Protein AF-A0A3N5EWS6-F1 (afdb_monomer_lite)

Radius of gyration: 20.24 Å; chains: 1; bounding box: 43×37×67 Å

pLDDT: mean 85.31, std 18.13, range [36.47, 98.44]

Sequence (172 aa):
MSEMAVFRRRASDHVDAAQLQAYRAFLSPHFEQIEGICDTGAEIADDLRRRIREPDEVGIGLTTAEAALDAIALEIAEQTAPEPLRALHAEFDANLERALRGVVTIQRGCGLTRLPHASIYDDGPQAYWKRGYLNIIHAQMRMREIAEILFAWKAGTPAEASVAARIQQMGA

Foldseek 3Di:
DDPPVVVVVVVQQDPDPVNLVVLLVVVVVLLVVLLVLLVVLLVVLVCLLVVVDALVVCLVVLVVSLVSLVVSLVVLVPDDDRPLCVVLSVLLSVLSVLLSVLSVLLNVLSVQCPDVPRHSPDVSSNVSSVSSSVSSVVSSVSNVLSSVLSVPDDRRDRSVCSVVVVVVVVVD

Structure (mmCIF, N/CA/C/O backbone):
data_AF-A0A3N5EWS6-F1
#
_entry.id   AF-A0A3N5EWS6-F1
#
loop_
_atom_site.group_PDB
_atom_site.id
_atom_site.type_symbol
_atom_site.label_atom_id
_atom_site.label_alt_id
_atom_site.label_comp_id
_atom_site.label_asym_id
_atom_site.label_entity_id
_atom_site.label_seq_id
_atom_site.pdbx_PDB_ins_code
_atom_site.Cartn_x
_atom_site.Cartn_y
_atom_site.Cartn_z
_atom_site.occupancy
_atom_site.B_iso_or_equiv
_atom_site.auth_seq_id
_atom_site.auth_comp_id
_atom_site.auth_asym_id
_atom_site.auth_atom_id
_atom_site.pdbx_PDB_model_num
ATOM 1 N N . MET A 1 1 ? -2.981 -13.909 46.029 1.00 45.91 1 MET A N 1
ATOM 2 C CA . MET A 1 1 ? -3.372 -13.701 44.614 1.00 45.91 1 MET A CA 1
ATOM 3 C C . MET A 1 1 ? -4.347 -12.517 44.552 1.00 45.91 1 MET A C 1
ATOM 5 O O . MET A 1 1 ? -5.544 -12.722 44.539 1.00 45.91 1 MET A O 1
ATOM 9 N N . SER A 1 2 ? -3.898 -11.324 44.949 1.00 45.56 2 SER A N 1
ATOM 10 C CA . SER A 1 2 ? -3.482 -10.163 44.129 1.00 45.56 2 SER A CA 1
ATOM 11 C C . SER A 1 2 ? -4.636 -9.425 43.425 1.00 45.56 2 SER A C 1
ATOM 13 O O . SER A 1 2 ? -4.914 -9.642 42.247 1.00 45.56 2 SER A O 1
ATOM 15 N N . GLU A 1 3 ? -5.258 -8.497 44.165 1.00 41.31 3 GLU A N 1
ATOM 16 C CA . GLU A 1 3 ? -6.229 -7.483 43.705 1.00 41.31 3 GLU A CA 1
ATOM 17 C C . GLU A 1 3 ? -5.730 -6.635 42.517 1.00 41.31 3 GLU A C 1
ATOM 19 O O . GLU A 1 3 ? -6.532 -6.074 41.771 1.00 41.31 3 GLU A O 1
ATOM 24 N N . MET A 1 4 ? -4.417 -6.608 42.253 1.00 40.38 4 MET A N 1
ATOM 25 C CA . MET A 1 4 ? -3.845 -5.922 41.088 1.00 40.38 4 MET A CA 1
ATOM 26 C C . MET A 1 4 ? -4.240 -6.545 39.738 1.00 40.38 4 MET A C 1
ATOM 28 O O . MET A 1 4 ? -4.214 -5.853 38.720 1.00 40.38 4 MET A O 1
ATOM 32 N N . ALA A 1 5 ? -4.637 -7.823 39.705 1.00 44.62 5 ALA A N 1
ATOM 33 C CA . ALA A 1 5 ? -5.109 -8.473 38.478 1.00 44.62 5 ALA A CA 1
ATOM 34 C C . ALA A 1 5 ? -6.535 -8.037 38.087 1.00 44.62 5 ALA A C 1
ATOM 36 O O . ALA A 1 5 ? -6.879 -8.018 36.906 1.00 44.62 5 ALA A O 1
ATOM 37 N N . VAL A 1 6 ? -7.357 -7.641 39.065 1.00 43.84 6 VAL A N 1
ATOM 38 C CA . VAL A 1 6 ? -8.745 -7.202 38.840 1.00 43.84 6 VAL A CA 1
ATOM 39 C C . VAL A 1 6 ? -8.790 -5.753 38.345 1.00 43.84 6 VAL A C 1
ATOM 41 O O . VAL A 1 6 ? -9.643 -5.405 37.531 1.00 43.84 6 VAL A O 1
ATOM 44 N N . PHE A 1 7 ? -7.831 -4.918 38.759 1.00 36.47 7 PHE A N 1
ATOM 45 C CA . PHE A 1 7 ? -7.776 -3.514 38.342 1.00 36.47 7 PHE A CA 1
ATOM 46 C C . PHE A 1 7 ? -7.254 -3.328 36.906 1.00 36.47 7 PHE A C 1
ATOM 48 O O . PHE A 1 7 ? -7.751 -2.465 36.188 1.00 36.47 7 PHE A O 1
ATOM 55 N N . ARG A 1 8 ? -6.326 -4.179 36.436 1.00 41.66 8 ARG A N 1
ATOM 56 C CA . ARG A 1 8 ? -5.866 -4.150 35.030 1.00 41.66 8 ARG A CA 1
ATOM 57 C C . ARG A 1 8 ? -6.932 -4.591 34.029 1.00 41.66 8 ARG A C 1
ATOM 59 O O . ARG A 1 8 ? -6.907 -4.129 32.898 1.00 41.66 8 ARG A O 1
ATOM 66 N N . ARG A 1 9 ? -7.879 -5.440 34.442 1.00 42.19 9 ARG A N 1
ATOM 67 C CA . ARG A 1 9 ? -8.956 -5.924 33.564 1.00 42.19 9 ARG A CA 1
ATOM 68 C C . ARG A 1 9 ? -9.988 -4.846 33.225 1.00 42.19 9 ARG A C 1
ATOM 70 O O . ARG A 1 9 ? -10.522 -4.853 32.132 1.00 42.19 9 ARG A O 1
ATOM 77 N N . ARG A 1 10 ? -10.233 -3.886 34.124 1.00 43.31 10 ARG A N 1
ATOM 78 C CA . ARG A 1 10 ? -11.281 -2.864 33.936 1.00 43.31 10 ARG A CA 1
ATOM 79 C C . ARG A 1 10 ? -10.932 -1.753 32.945 1.00 43.31 10 ARG A C 1
ATOM 81 O O . ARG A 1 10 ? -11.842 -1.109 32.440 1.00 43.31 10 ARG A O 1
ATOM 88 N N . ALA A 1 11 ? -9.651 -1.511 32.670 1.00 44.47 11 ALA A N 1
ATOM 89 C CA . ALA A 1 11 ? -9.240 -0.428 31.773 1.00 44.47 11 ALA A CA 1
ATOM 90 C C . ALA A 1 11 ? -9.344 -0.794 30.279 1.00 44.47 11 ALA A C 1
ATOM 92 O O . ALA A 1 11 ? -9.420 0.110 29.453 1.00 44.47 11 ALA A O 1
ATOM 93 N N . SER A 1 12 ? -9.375 -2.088 29.923 1.00 49.44 12 SER A N 1
ATOM 94 C CA . SER A 1 12 ? -9.424 -2.539 28.519 1.00 49.44 12 SER A CA 1
ATOM 95 C C . SER A 1 12 ? -10.846 -2.767 27.982 1.00 49.44 12 SER A C 1
ATOM 97 O O . SER A 1 12 ? -11.008 -3.083 26.806 1.00 49.44 12 SER A O 1
ATOM 99 N N . ASP A 1 13 ? -11.878 -2.610 28.818 1.00 53.34 13 ASP A N 1
ATOM 100 C CA . ASP A 1 13 ? -13.262 -2.965 28.468 1.00 53.34 13 ASP A CA 1
ATOM 101 C C . ASP A 1 13 ? -14.074 -1.811 27.861 1.00 53.34 13 ASP A C 1
ATOM 103 O O . ASP A 1 13 ? -15.183 -2.035 27.384 1.00 53.34 13 ASP A O 1
ATOM 107 N N . HIS A 1 14 ? -13.574 -0.574 27.879 1.00 62.56 14 HIS A N 1
ATOM 108 C CA . HIS A 1 14 ? -14.317 0.591 27.384 1.00 62.56 14 HIS A CA 1
ATOM 109 C C . HIS A 1 14 ? -13.511 1.346 26.327 1.00 62.56 14 HIS A C 1
ATOM 111 O O . HIS A 1 14 ? -13.050 2.463 26.546 1.00 62.56 14 HIS A O 1
ATOM 117 N N . VAL A 1 15 ? -13.360 0.735 25.150 1.00 72.62 15 VAL A N 1
ATOM 118 C CA . VAL A 1 15 ? -13.193 1.542 23.936 1.00 72.62 15 VAL A CA 1
ATOM 119 C C . VAL A 1 15 ? -14.536 2.217 23.685 1.00 72.62 15 VAL A C 1
ATOM 121 O O . VAL A 1 15 ? -15.529 1.533 23.431 1.00 72.62 15 VAL A O 1
ATOM 124 N N . ASP A 1 16 ? -14.573 3.543 23.790 1.00 83.12 16 ASP A N 1
ATOM 125 C CA . ASP A 1 16 ? -15.775 4.313 23.483 1.00 83.12 16 ASP A CA 1
ATOM 126 C C . ASP A 1 16 ? -16.151 4.126 22.003 1.00 83.12 16 ASP A C 1
ATOM 128 O O . ASP A 1 16 ? -15.291 4.121 21.115 1.00 83.12 16 ASP A O 1
ATOM 132 N N . ALA A 1 17 ? -17.446 3.982 21.726 1.00 85.44 17 ALA A N 1
ATOM 133 C CA . ALA A 1 17 ? -17.975 3.861 20.375 1.00 85.44 17 ALA A CA 1
ATOM 134 C C . ALA A 1 17 ? -17.561 5.055 19.501 1.00 85.44 17 ALA A C 1
ATOM 136 O O . ALA A 1 17 ? -17.251 4.860 18.326 1.00 85.44 17 ALA A O 1
ATOM 137 N N . ALA A 1 18 ? -17.480 6.261 20.078 1.00 88.75 18 ALA A N 1
ATOM 138 C CA . ALA A 1 18 ? -17.012 7.449 19.368 1.00 88.75 18 ALA A CA 1
ATOM 139 C C . ALA A 1 18 ? -15.530 7.339 18.966 1.00 88.75 18 ALA A C 1
ATOM 141 O O . ALA A 1 18 ? -15.177 7.643 17.827 1.00 88.75 18 ALA A O 1
ATOM 142 N N . GLN A 1 19 ? -14.666 6.841 19.859 1.00 90.06 19 GLN A N 1
ATOM 143 C CA . GLN A 1 19 ? -13.247 6.611 19.561 1.00 90.06 19 GLN A CA 1
ATOM 144 C C . GLN A 1 19 ? -13.071 5.555 18.464 1.00 90.06 19 GLN A C 1
ATOM 146 O O . GLN A 1 19 ? -12.279 5.739 17.539 1.00 90.06 19 GLN A O 1
ATOM 151 N N . LEU A 1 20 ? -13.827 4.457 18.544 1.00 90.38 20 LEU A N 1
ATOM 152 C CA . LEU A 1 20 ? -13.797 3.405 17.532 1.00 90.38 20 LEU A CA 1
ATOM 153 C C . LEU A 1 20 ? -14.294 3.918 16.174 1.00 90.38 20 LEU A C 1
ATOM 155 O O . LEU A 1 20 ? -13.691 3.617 15.146 1.00 90.38 20 LEU A O 1
ATOM 159 N N . GLN A 1 21 ? -15.367 4.710 16.162 1.00 92.50 21 GLN A N 1
ATOM 160 C CA . GLN A 1 21 ? -15.896 5.310 14.942 1.00 92.50 21 GLN A CA 1
ATOM 161 C C . GLN A 1 21 ? -14.903 6.296 14.321 1.00 92.50 21 GLN A C 1
ATOM 163 O O . GLN A 1 21 ? -14.694 6.240 13.113 1.00 92.50 21 GLN A O 1
ATOM 168 N N . ALA A 1 22 ? -14.255 7.144 15.124 1.00 93.94 22 ALA A N 1
ATOM 169 C CA . ALA A 1 22 ? -13.238 8.079 14.647 1.00 93.94 22 ALA A CA 1
ATOM 170 C C . ALA A 1 22 ? -12.040 7.347 14.023 1.00 93.94 22 ALA A C 1
ATOM 172 O O . ALA A 1 22 ? -11.621 7.685 12.920 1.00 93.94 22 ALA A O 1
ATOM 173 N N . TYR A 1 23 ? -11.546 6.289 14.676 1.00 95.19 23 TYR A N 1
ATOM 174 C CA . TYR A 1 23 ? -10.461 5.465 14.138 1.00 95.19 23 TYR A CA 1
ATOM 175 C C . TYR A 1 23 ? -10.825 4.823 12.788 1.00 95.19 23 TYR A C 1
ATOM 177 O O . TYR A 1 23 ? -10.012 4.795 11.869 1.00 95.19 23 TYR A O 1
ATOM 185 N N . ARG A 1 24 ? -12.064 4.345 12.631 1.00 95.56 24 ARG A N 1
ATOM 186 C CA . ARG A 1 24 ? -12.537 3.765 11.363 1.00 95.56 24 ARG A CA 1
ATOM 187 C C . ARG A 1 24 ? -12.745 4.805 10.275 1.00 95.56 24 ARG A C 1
ATOM 189 O O . ARG A 1 24 ? -12.390 4.548 9.131 1.00 95.56 24 ARG A O 1
ATOM 196 N N . ALA A 1 25 ? -13.307 5.957 10.631 1.00 96.75 25 ALA A N 1
ATOM 197 C CA . ALA A 1 25 ? -13.487 7.075 9.714 1.00 96.75 25 ALA A CA 1
ATOM 198 C C . ALA A 1 25 ? -12.139 7.598 9.202 1.00 96.75 25 ALA A C 1
ATOM 200 O O . ALA A 1 25 ? -12.050 7.999 8.048 1.00 96.75 25 ALA A O 1
ATOM 201 N N . PHE A 1 26 ? -11.098 7.534 10.036 1.00 97.44 26 PHE A N 1
ATOM 202 C CA . PHE A 1 26 ? -9.724 7.765 9.617 1.00 97.44 26 PHE A CA 1
ATOM 203 C C . PHE A 1 26 ? -9.223 6.647 8.691 1.00 97.44 26 PHE A C 1
ATOM 205 O O . PHE A 1 26 ? -8.836 6.924 7.566 1.00 97.44 26 PHE A O 1
ATOM 212 N N . LEU A 1 27 ? -9.250 5.380 9.114 1.00 97.38 27 LEU A N 1
ATOM 213 C CA . LEU A 1 27 ? -8.575 4.302 8.379 1.00 97.38 27 LEU A CA 1
ATOM 214 C C . LEU A 1 27 ? -9.244 3.945 7.039 1.00 97.38 27 LEU A C 1
ATOM 216 O O . LEU A 1 27 ? -8.550 3.588 6.093 1.00 97.38 27 LEU A O 1
ATOM 220 N N . SER A 1 28 ? -10.574 4.028 6.942 1.00 97.44 28 SER A N 1
ATOM 221 C CA . SER A 1 28 ? -11.336 3.605 5.757 1.00 97.44 28 SER A CA 1
ATOM 222 C C . SER A 1 28 ? -10.906 4.288 4.448 1.00 97.44 28 SER A C 1
ATOM 224 O O . SER A 1 28 ? -10.611 3.558 3.504 1.00 97.44 28 SER A O 1
ATOM 226 N N . PRO A 1 29 ? -10.845 5.632 4.345 1.00 97.81 29 PRO A N 1
ATOM 227 C CA . PRO A 1 29 ? -10.423 6.286 3.105 1.00 97.81 29 PRO A CA 1
ATOM 228 C C . PRO A 1 29 ? -8.964 5.980 2.741 1.00 97.81 29 PRO A C 1
ATOM 230 O O . PRO A 1 29 ? -8.663 5.756 1.572 1.00 97.81 29 PRO A O 1
ATOM 233 N N . HIS A 1 30 ? -8.064 5.900 3.729 1.00 98.31 30 HIS A N 1
ATOM 234 C CA . HIS A 1 30 ? -6.667 5.529 3.479 1.00 98.31 30 HIS A CA 1
ATOM 235 C C . HIS A 1 30 ? -6.566 4.104 2.948 1.00 98.31 30 HIS A C 1
ATOM 237 O O . HIS A 1 30 ? -5.811 3.849 2.017 1.00 98.31 30 HIS A O 1
ATOM 243 N N . PHE A 1 31 ? -7.342 3.174 3.508 1.00 98.06 31 PHE A N 1
ATOM 244 C CA . PHE A 1 31 ? -7.350 1.796 3.041 1.00 98.06 31 PHE A CA 1
ATOM 245 C C . PHE A 1 31 ? -7.828 1.692 1.588 1.00 98.06 31 PHE A C 1
ATOM 247 O O . PHE A 1 31 ? -7.141 1.070 0.786 1.00 98.06 31 PHE A O 1
ATOM 254 N N . GLU A 1 32 ? -8.915 2.375 1.219 1.00 98.12 32 GLU A N 1
ATOM 255 C CA . GLU A 1 32 ? -9.396 2.428 -0.170 1.00 98.12 32 GLU A CA 1
ATOM 256 C C . GLU A 1 32 ? -8.330 2.995 -1.125 1.00 98.12 32 GLU A C 1
ATOM 258 O O . GLU A 1 32 ? -8.077 2.444 -2.199 1.00 98.12 32 GLU A O 1
ATOM 263 N N . GLN A 1 33 ? -7.635 4.059 -0.711 1.00 98.31 33 GLN A N 1
ATOM 264 C CA . GLN A 1 33 ? -6.550 4.642 -1.495 1.00 98.31 33 GLN A CA 1
ATOM 265 C C . GLN A 1 33 ? -5.355 3.685 -1.632 1.00 98.31 33 GLN A C 1
ATOM 267 O O . GLN A 1 33 ? -4.826 3.520 -2.734 1.00 98.31 33 GLN A O 1
ATOM 272 N N . ILE A 1 34 ? -4.941 3.025 -0.545 1.00 98.44 34 ILE A N 1
ATOM 273 C CA . ILE A 1 34 ? -3.879 2.009 -0.557 1.00 98.44 34 ILE A CA 1
ATOM 274 C C . ILE A 1 34 ? -4.247 0.879 -1.518 1.00 98.44 34 ILE A C 1
ATOM 276 O O . ILE A 1 34 ? -3.393 0.450 -2.295 1.00 98.44 34 ILE A O 1
ATOM 280 N N . GLU A 1 35 ? -5.495 0.405 -1.492 1.00 98.19 35 GLU A N 1
ATOM 281 C CA . GLU A 1 35 ? -5.963 -0.648 -2.391 1.00 98.19 35 GLU A CA 1
ATOM 282 C C . GLU A 1 35 ? -5.847 -0.230 -3.857 1.00 98.19 35 GLU A C 1
ATOM 284 O O . GLU A 1 35 ? -5.245 -0.966 -4.636 1.00 98.19 35 GLU A O 1
ATOM 289 N N . GLY A 1 36 ? -6.316 0.967 -4.217 1.00 98.25 36 GLY A N 1
ATOM 290 C CA . GLY A 1 36 ? -6.224 1.465 -5.591 1.00 98.25 36 GLY A CA 1
ATOM 291 C C . GLY A 1 36 ? -4.781 1.613 -6.090 1.00 98.25 36 GLY A C 1
ATOM 292 O O . GLY A 1 36 ? -4.469 1.267 -7.236 1.00 98.25 36 GLY A O 1
ATOM 293 N N . ILE A 1 37 ? -3.870 2.073 -5.226 1.00 98.25 37 ILE A N 1
ATOM 294 C CA . ILE A 1 37 ? -2.439 2.155 -5.551 1.00 98.25 37 ILE A CA 1
ATOM 295 C C . ILE A 1 37 ? -1.847 0.745 -5.703 1.00 98.25 37 ILE A C 1
ATOM 297 O O . ILE A 1 37 ? -1.105 0.496 -6.655 1.00 98.25 37 ILE A O 1
ATOM 301 N N . CYS A 1 38 ? -2.177 -0.189 -4.806 1.00 98.12 38 CYS A N 1
ATOM 302 C CA . CYS A 1 38 ? -1.703 -1.572 -4.885 1.00 98.12 38 CYS A CA 1
ATOM 303 C C . CYS A 1 38 ? -2.183 -2.269 -6.163 1.00 98.12 38 CYS A C 1
ATOM 305 O O . CYS A 1 38 ? -1.367 -2.891 -6.841 1.00 98.12 38 CYS A O 1
ATOM 307 N N . ASP A 1 39 ? -3.457 -2.124 -6.526 1.00 98.06 39 ASP A N 1
ATOM 308 C CA . ASP A 1 39 ? -4.018 -2.702 -7.751 1.00 98.06 39 ASP A CA 1
ATOM 309 C C . ASP A 1 39 ? -3.285 -2.165 -8.988 1.00 98.06 39 ASP A C 1
ATOM 311 O O . ASP A 1 39 ? -2.777 -2.939 -9.803 1.00 98.06 39 ASP A O 1
ATOM 315 N N . THR A 1 40 ? -3.113 -0.841 -9.068 1.00 97.56 40 THR A N 1
ATOM 316 C CA . THR A 1 40 ? -2.378 -0.186 -10.163 1.00 97.56 40 THR A CA 1
ATOM 317 C C . THR A 1 40 ? -0.917 -0.647 -10.220 1.00 97.56 40 THR A C 1
ATOM 319 O O . THR A 1 40 ? -0.385 -0.947 -11.289 1.00 97.56 40 THR A O 1
ATOM 322 N N . GLY A 1 41 ? -0.238 -0.721 -9.072 1.00 97.25 41 GLY A N 1
ATOM 323 C CA . GLY A 1 41 ? 1.157 -1.153 -8.991 1.00 97.25 41 GLY A CA 1
ATOM 324 C C . GLY A 1 41 ? 1.350 -2.621 -9.377 1.00 97.25 41 GLY A C 1
ATOM 325 O O . GLY A 1 41 ? 2.330 -2.960 -10.045 1.00 97.25 41 GLY A O 1
ATOM 326 N N . ALA A 1 42 ? 0.414 -3.492 -8.992 1.00 97.38 42 ALA A N 1
ATOM 327 C CA . ALA A 1 42 ? 0.413 -4.898 -9.375 1.00 97.38 42 ALA A CA 1
ATOM 328 C C . ALA A 1 42 ? 0.170 -5.075 -10.882 1.00 97.38 42 ALA A C 1
ATOM 330 O O . ALA A 1 42 ? 0.890 -5.850 -11.515 1.00 97.38 42 ALA A O 1
ATOM 331 N N . GLU A 1 43 ? -0.771 -4.324 -11.462 1.00 97.88 43 GLU A N 1
ATOM 332 C CA . GLU A 1 43 ? -1.024 -4.303 -12.908 1.00 97.88 43 GLU A CA 1
ATOM 333 C C . GLU A 1 43 ? 0.223 -3.857 -13.678 1.00 97.88 43 GLU A C 1
ATOM 335 O O . GLU A 1 43 ? 0.692 -4.579 -14.555 1.00 97.88 43 GLU A O 1
ATOM 340 N N . ILE A 1 44 ? 0.836 -2.731 -13.291 1.00 97.75 44 ILE A N 1
ATOM 341 C CA . ILE A 1 44 ? 2.077 -2.239 -13.907 1.00 97.75 44 ILE A CA 1
ATOM 342 C C . ILE A 1 44 ? 3.176 -3.308 -13.855 1.00 97.75 44 ILE A C 1
ATOM 344 O O . ILE A 1 44 ? 3.868 -3.539 -14.846 1.00 97.75 44 ILE A O 1
ATOM 348 N N . ALA A 1 45 ? 3.356 -3.974 -12.712 1.00 96.94 45 ALA A N 1
ATOM 349 C CA . ALA A 1 45 ? 4.380 -5.004 -12.575 1.00 96.94 45 ALA A CA 1
ATOM 350 C C . ALA A 1 45 ? 4.132 -6.215 -13.485 1.00 96.94 45 ALA A C 1
ATOM 352 O O . ALA A 1 45 ? 5.088 -6.770 -14.036 1.00 96.94 45 ALA A O 1
ATOM 353 N N . ASP A 1 46 ? 2.879 -6.646 -13.631 1.00 96.44 46 ASP A N 1
ATOM 354 C CA . ASP A 1 46 ? 2.521 -7.753 -14.518 1.00 96.44 46 ASP A CA 1
ATOM 355 C C . ASP A 1 46 ? 2.645 -7.353 -15.996 1.00 96.44 46 ASP A C 1
ATOM 357 O O . ASP A 1 46 ? 3.225 -8.104 -16.781 1.00 96.44 46 ASP A O 1
ATOM 361 N N . ASP A 1 47 ? 2.229 -6.140 -16.363 1.00 96.62 47 ASP A N 1
ATOM 362 C CA . ASP A 1 47 ? 2.392 -5.588 -17.710 1.00 96.62 47 ASP A CA 1
ATOM 363 C C . ASP A 1 47 ? 3.866 -5.506 -18.118 1.00 96.62 47 ASP A C 1
ATOM 365 O O . ASP A 1 47 ? 4.226 -5.946 -19.211 1.00 96.62 47 ASP A O 1
ATOM 369 N N . LEU A 1 48 ? 4.749 -5.028 -17.235 1.00 95.12 48 LEU A N 1
ATOM 370 C CA . LEU A 1 48 ? 6.198 -5.009 -17.475 1.00 95.12 48 LEU A CA 1
ATOM 371 C C . LEU A 1 48 ? 6.760 -6.428 -17.663 1.00 95.12 48 LEU A C 1
ATOM 373 O O . LEU A 1 48 ? 7.555 -6.686 -18.569 1.00 95.12 48 LEU A O 1
ATOM 377 N N . ARG A 1 49 ? 6.315 -7.391 -16.844 1.00 93.12 49 ARG A N 1
ATOM 378 C CA . ARG A 1 49 ? 6.716 -8.804 -16.975 1.00 93.12 49 ARG A CA 1
ATOM 379 C C . ARG A 1 49 ? 6.264 -9.410 -18.300 1.00 93.12 49 ARG A C 1
ATOM 381 O O . ARG A 1 49 ? 7.005 -10.190 -18.899 1.00 93.12 49 ARG A O 1
ATOM 388 N N . ARG A 1 50 ? 5.062 -9.055 -18.754 1.00 93.00 50 ARG A N 1
ATOM 389 C CA . ARG A 1 50 ? 4.463 -9.504 -20.019 1.00 93.00 50 ARG A CA 1
ATOM 390 C C . ARG A 1 50 ? 4.908 -8.686 -21.226 1.00 93.00 50 ARG A C 1
ATOM 392 O O . ARG A 1 50 ? 4.586 -9.077 -22.344 1.00 93.00 50 ARG A O 1
ATOM 399 N N . ARG A 1 51 ? 5.681 -7.616 -21.008 1.00 89.62 51 ARG A N 1
ATOM 400 C CA . ARG A 1 51 ? 6.168 -6.690 -22.043 1.00 89.62 51 ARG A CA 1
ATOM 401 C C . ARG A 1 51 ? 5.021 -5.991 -22.781 1.00 89.62 51 ARG A C 1
ATOM 403 O O . ARG A 1 51 ? 5.057 -5.835 -23.995 1.00 89.62 51 ARG A O 1
ATOM 410 N N . ILE A 1 52 ? 3.980 -5.633 -22.033 1.00 94.88 52 ILE A N 1
ATOM 411 C CA . ILE A 1 52 ? 2.814 -4.889 -22.523 1.00 94.88 52 ILE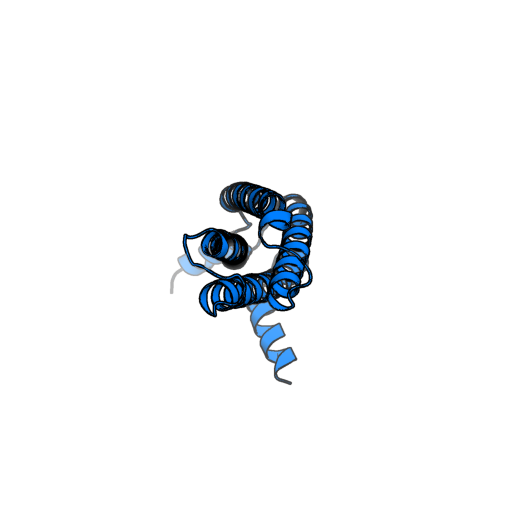 A CA 1
ATOM 412 C C . ILE A 1 52 ? 3.070 -3.376 -22.446 1.00 94.88 52 ILE A C 1
ATOM 414 O O . ILE A 1 52 ? 2.591 -2.642 -23.304 1.00 94.88 52 ILE A O 1
ATOM 418 N N . ARG A 1 53 ? 3.840 -2.919 -21.448 1.00 92.19 53 ARG A N 1
ATOM 419 C CA . ARG A 1 53 ? 4.245 -1.514 -21.265 1.00 92.19 53 ARG A CA 1
ATOM 420 C C . ARG A 1 53 ? 5.758 -1.372 -21.252 1.00 92.19 53 ARG A C 1
ATOM 422 O O . ARG A 1 53 ? 6.457 -2.282 -20.796 1.00 92.19 53 ARG A O 1
ATOM 429 N N . GLU A 1 54 ? 6.242 -0.207 -21.669 1.00 91.62 54 GLU A N 1
ATOM 430 C CA . GLU A 1 54 ? 7.664 0.117 -21.593 1.00 91.62 54 GLU A CA 1
ATOM 431 C C . GLU A 1 54 ? 8.047 0.659 -20.199 1.00 91.62 54 GLU A C 1
ATOM 433 O O . GLU A 1 54 ? 7.287 1.422 -19.591 1.00 91.62 54 GLU A O 1
ATOM 438 N N . PRO A 1 55 ? 9.240 0.323 -19.667 1.00 92.56 55 PRO A N 1
ATOM 439 C CA . PRO A 1 55 ? 9.678 0.776 -18.343 1.00 92.56 55 PRO A CA 1
ATOM 440 C C . PRO A 1 55 ? 9.684 2.298 -18.147 1.00 92.56 55 PRO A C 1
ATOM 442 O O . PRO A 1 55 ? 9.434 2.775 -17.037 1.00 92.56 55 PRO A O 1
ATOM 445 N N . ASP A 1 56 ? 9.962 3.061 -19.206 1.00 90.31 56 ASP A N 1
ATOM 446 C CA . ASP A 1 56 ? 10.009 4.524 -19.144 1.00 90.31 56 ASP A CA 1
ATOM 447 C C . ASP A 1 56 ? 8.614 5.166 -19.100 1.00 90.31 56 ASP A C 1
ATOM 449 O O . ASP A 1 56 ? 8.458 6.237 -18.513 1.00 90.31 56 ASP A O 1
ATOM 453 N N . GLU A 1 57 ? 7.582 4.499 -19.624 1.00 93.12 57 GLU A N 1
ATOM 454 C CA . GLU A 1 57 ? 6.201 5.006 -19.625 1.00 93.12 57 GLU A CA 1
ATOM 455 C C . GLU A 1 57 ? 5.578 4.993 -18.224 1.00 93.12 57 GLU A C 1
ATOM 457 O O . GLU A 1 57 ? 4.755 5.842 -17.884 1.00 93.12 57 GLU A O 1
ATOM 462 N N . VAL A 1 58 ? 5.982 4.038 -17.386 1.00 94.38 58 VAL A N 1
ATOM 463 C CA . VAL A 1 58 ? 5.386 3.820 -16.059 1.00 94.38 58 VAL A CA 1
ATOM 464 C C . VAL A 1 58 ? 6.155 4.500 -14.925 1.00 94.38 58 VAL A C 1
ATOM 466 O O . VAL A 1 58 ? 5.671 4.546 -13.795 1.00 94.38 58 VAL A O 1
ATOM 469 N N . GLY A 1 59 ? 7.344 5.046 -15.206 1.00 90.62 59 GLY A N 1
ATOM 470 C CA . GLY A 1 59 ? 8.252 5.585 -14.191 1.00 90.62 59 GLY A CA 1
ATOM 471 C C . GLY A 1 59 ? 7.630 6.688 -13.331 1.00 90.62 59 GLY A C 1
ATOM 472 O O . GLY A 1 59 ? 7.711 6.619 -12.107 1.00 90.62 59 GLY A O 1
ATOM 473 N N . ILE A 1 60 ? 6.959 7.663 -13.956 1.00 91.31 60 ILE A N 1
ATOM 474 C CA . ILE A 1 60 ? 6.293 8.764 -13.236 1.00 91.31 60 ILE A CA 1
ATOM 475 C C . ILE A 1 60 ? 5.177 8.221 -12.338 1.00 91.31 60 ILE A C 1
ATOM 477 O O . ILE A 1 60 ? 5.099 8.595 -11.172 1.00 91.31 60 ILE A O 1
ATOM 481 N N . GLY A 1 61 ? 4.355 7.300 -12.855 1.00 94.19 61 GLY A N 1
ATOM 482 C CA . GLY A 1 61 ? 3.258 6.699 -12.094 1.00 94.19 61 GLY A CA 1
ATOM 483 C C . GLY A 1 61 ? 3.743 5.942 -10.857 1.00 94.19 61 GLY A C 1
ATOM 484 O O . GLY A 1 61 ? 3.167 6.094 -9.783 1.00 94.19 61 GLY A O 1
ATOM 485 N N . LEU A 1 62 ? 4.843 5.191 -10.977 1.00 96.31 62 LEU A N 1
ATOM 486 C CA . LEU A 1 62 ? 5.457 4.487 -9.847 1.00 96.31 62 LEU A CA 1
ATOM 487 C C . LEU A 1 62 ? 6.024 5.452 -8.797 1.00 96.31 62 LEU A C 1
ATOM 489 O O . LEU A 1 62 ? 5.825 5.223 -7.609 1.00 96.31 62 LEU A O 1
ATOM 493 N N . THR A 1 63 ? 6.652 6.554 -9.215 1.00 96.06 63 THR A N 1
ATOM 494 C CA . THR A 1 63 ? 7.143 7.586 -8.285 1.00 96.06 63 THR A CA 1
ATOM 495 C C . THR A 1 63 ? 5.997 8.292 -7.560 1.00 96.06 63 THR A C 1
ATOM 497 O O . THR A 1 63 ? 6.085 8.541 -6.359 1.00 96.06 63 THR A O 1
ATOM 500 N N . THR A 1 64 ? 4.895 8.588 -8.253 1.00 96.56 64 THR A N 1
ATOM 501 C CA . THR A 1 64 ? 3.692 9.143 -7.616 1.00 96.56 64 THR A CA 1
ATOM 502 C C . THR A 1 64 ? 3.077 8.154 -6.624 1.00 96.56 64 THR A C 1
ATOM 504 O O . THR A 1 64 ? 2.693 8.557 -5.530 1.00 96.56 64 THR A O 1
ATOM 507 N N . ALA A 1 65 ? 3.018 6.865 -6.972 1.00 97.44 65 ALA A N 1
ATOM 508 C CA . ALA A 1 65 ? 2.528 5.813 -6.086 1.00 97.44 65 ALA A CA 1
ATOM 509 C C . ALA A 1 65 ? 3.406 5.646 -4.834 1.00 97.44 65 ALA A C 1
ATOM 511 O O . ALA A 1 65 ? 2.874 5.524 -3.734 1.00 97.44 65 ALA A O 1
ATOM 512 N N . GLU A 1 66 ? 4.733 5.678 -4.989 1.00 98.06 66 GLU A N 1
ATOM 513 C CA . GLU A 1 66 ? 5.693 5.650 -3.879 1.00 98.06 66 GLU A CA 1
ATOM 514 C C . GLU A 1 66 ? 5.439 6.810 -2.912 1.00 98.06 66 GLU A C 1
ATOM 516 O O . GLU A 1 66 ? 5.210 6.574 -1.729 1.00 98.06 66 GLU A O 1
ATOM 521 N N . ALA A 1 67 ? 5.392 8.046 -3.419 1.00 98.00 67 ALA A N 1
ATOM 522 C CA . ALA A 1 67 ? 5.166 9.231 -2.594 1.00 98.00 67 ALA A CA 1
ATOM 523 C C . ALA A 1 67 ? 3.803 9.210 -1.882 1.00 98.00 67 ALA A C 1
ATOM 525 O O . ALA A 1 67 ? 3.701 9.624 -0.729 1.00 98.00 67 ALA A O 1
ATOM 526 N N . ALA A 1 68 ? 2.756 8.718 -2.551 1.00 98.12 68 ALA A N 1
ATOM 527 C CA . ALA A 1 68 ? 1.432 8.596 -1.950 1.00 98.12 68 ALA A CA 1
ATOM 528 C C . ALA A 1 68 ? 1.407 7.555 -0.820 1.00 98.12 68 ALA A C 1
ATOM 530 O O . ALA A 1 68 ? 0.881 7.843 0.251 1.00 98.12 68 ALA A O 1
ATOM 531 N N . LEU A 1 69 ? 1.990 6.368 -1.025 1.00 98.12 69 LEU A N 1
ATOM 532 C CA . LEU A 1 69 ? 2.062 5.345 0.024 1.00 98.12 69 LEU A CA 1
ATOM 533 C C . LEU A 1 69 ? 2.934 5.783 1.202 1.00 98.12 69 LEU A C 1
ATOM 535 O O . LEU A 1 69 ? 2.594 5.466 2.335 1.00 98.12 69 LEU A O 1
ATOM 539 N N . ASP A 1 70 ? 4.026 6.504 0.949 1.00 98.19 70 ASP A N 1
ATOM 540 C CA . ASP A 1 70 ? 4.903 7.043 1.993 1.00 98.19 70 ASP A CA 1
ATOM 541 C C . ASP A 1 70 ? 4.175 8.082 2.863 1.00 98.19 70 ASP A C 1
ATOM 543 O O . ASP A 1 70 ? 4.205 8.002 4.090 1.00 98.19 70 ASP A O 1
ATOM 547 N N . ALA A 1 71 ? 3.422 8.996 2.237 1.00 98.25 71 ALA A N 1
ATOM 548 C CA . ALA A 1 71 ? 2.589 9.962 2.954 1.00 98.25 71 ALA A CA 1
ATOM 549 C C . ALA A 1 71 ? 1.504 9.276 3.802 1.00 98.25 71 ALA A C 1
ATOM 551 O O . ALA A 1 71 ? 1.357 9.589 4.982 1.00 98.25 71 ALA A O 1
ATOM 552 N N . ILE A 1 72 ? 0.796 8.293 3.233 1.00 98.19 72 ILE A N 1
ATOM 553 C CA . ILE A 1 72 ? -0.224 7.526 3.962 1.00 98.19 72 ILE A CA 1
ATOM 554 C C . ILE A 1 72 ? 0.401 6.739 5.122 1.00 98.19 72 ILE A C 1
ATOM 556 O O . ILE A 1 72 ? -0.192 6.655 6.195 1.00 98.19 72 ILE A O 1
ATOM 560 N N . ALA A 1 73 ? 1.589 6.158 4.931 1.00 97.38 73 ALA A N 1
ATOM 561 C CA . ALA A 1 73 ? 2.287 5.425 5.985 1.00 97.38 73 ALA A CA 1
ATOM 562 C C . ALA A 1 73 ? 2.631 6.338 7.166 1.00 97.38 73 ALA A C 1
ATOM 564 O O . ALA A 1 73 ? 2.420 5.953 8.314 1.00 97.38 73 ALA A O 1
ATOM 565 N N . LEU A 1 74 ? 3.076 7.568 6.896 1.00 97.44 74 LEU A N 1
ATOM 566 C CA . LEU A 1 74 ? 3.321 8.560 7.940 1.00 97.44 74 LEU A CA 1
ATOM 567 C C . LEU A 1 74 ? 2.037 8.895 8.716 1.00 97.44 74 LEU A C 1
ATOM 569 O O . LEU A 1 74 ? 2.031 8.845 9.944 1.00 97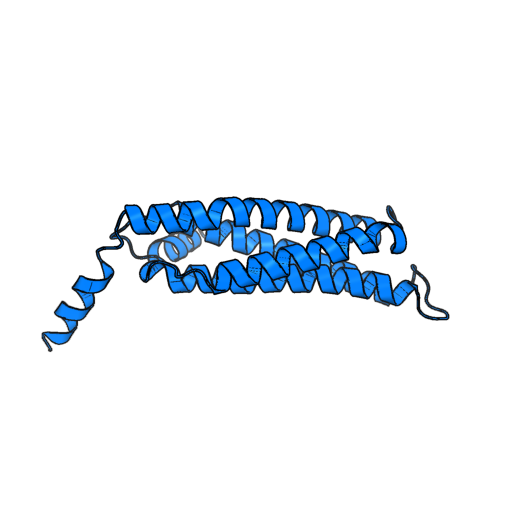.44 74 LEU A O 1
ATOM 573 N N . GLU A 1 75 ? 0.940 9.176 8.011 1.00 97.44 75 GLU A N 1
ATOM 574 C CA . GLU A 1 75 ? -0.354 9.495 8.629 1.00 97.44 75 GLU A CA 1
ATOM 575 C C . GLU A 1 75 ? -0.883 8.329 9.482 1.00 97.44 75 GLU A C 1
ATOM 577 O O . 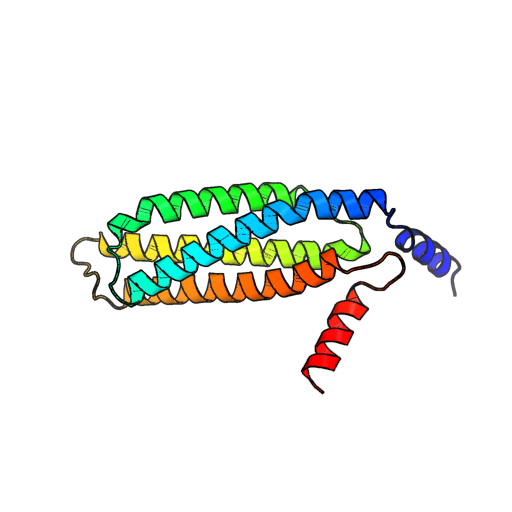GLU A 1 75 ? -1.388 8.531 10.588 1.00 97.44 75 GLU A O 1
ATOM 582 N N . ILE A 1 76 ? -0.739 7.091 8.999 1.00 95.75 76 ILE A N 1
ATOM 583 C CA . ILE A 1 76 ? -1.152 5.886 9.726 1.00 95.75 76 ILE A CA 1
ATOM 584 C C . ILE A 1 76 ? -0.282 5.657 10.960 1.00 95.75 76 ILE A C 1
ATOM 586 O O . ILE A 1 76 ? -0.835 5.373 12.020 1.00 95.75 76 ILE A O 1
ATOM 590 N N . ALA A 1 77 ? 1.036 5.829 10.861 1.00 93.81 77 ALA A N 1
ATOM 591 C CA . ALA A 1 77 ? 1.951 5.670 11.989 1.00 93.81 77 ALA A CA 1
ATOM 592 C C . ALA A 1 77 ? 1.701 6.700 13.109 1.00 93.81 77 ALA A C 1
ATOM 594 O O . ALA A 1 77 ? 1.892 6.402 14.291 1.00 93.81 77 ALA A O 1
ATOM 595 N N . GLU A 1 78 ? 1.252 7.909 12.759 1.00 94.50 78 GLU A N 1
ATOM 596 C CA . GLU A 1 78 ? 0.871 8.954 13.718 1.00 94.50 78 GLU A CA 1
ATOM 597 C C . GLU A 1 78 ? -0.494 8.692 14.381 1.00 94.50 78 GLU A C 1
ATOM 599 O O . GLU A 1 78 ? -0.778 9.197 15.477 1.00 94.50 78 GLU A O 1
ATOM 604 N N . GLN A 1 79 ? -1.346 7.869 13.764 1.00 94.38 79 GLN A N 1
ATOM 605 C CA . GLN A 1 79 ? -2.672 7.573 14.282 1.00 94.38 79 GLN A CA 1
ATOM 606 C C . GLN A 1 79 ? -2.617 6.638 15.496 1.00 94.38 79 GLN A C 1
ATOM 608 O O . GLN A 1 79 ? -2.212 5.480 15.445 1.00 94.38 79 GLN A O 1
ATOM 613 N N . THR A 1 80 ? -3.187 7.088 16.615 1.00 90.19 80 THR A N 1
ATOM 614 C CA . THR A 1 80 ? -3.356 6.213 17.782 1.00 90.19 80 THR A CA 1
ATOM 615 C C . THR A 1 80 ? -4.557 5.284 17.601 1.00 90.19 80 THR A C 1
ATOM 617 O O . THR A 1 80 ? -5.713 5.717 17.656 1.00 90.19 80 THR A O 1
ATOM 620 N N . ALA A 1 81 ? -4.297 3.984 17.452 1.00 91.19 81 ALA A N 1
ATOM 621 C CA . ALA A 1 81 ? -5.335 2.958 17.502 1.00 91.19 81 ALA A CA 1
ATOM 622 C C . ALA A 1 81 ? -5.858 2.728 18.941 1.00 91.19 81 ALA A C 1
ATOM 624 O O . ALA A 1 81 ? -5.086 2.824 19.913 1.00 91.19 81 ALA A O 1
ATOM 625 N N . PRO A 1 82 ? -7.153 2.371 19.103 1.00 90.31 82 PRO A N 1
ATOM 626 C CA . PRO A 1 82 ? -7.688 1.888 20.375 1.00 90.31 82 PRO A CA 1
ATOM 627 C C . PRO A 1 82 ? -6.842 0.736 20.921 1.00 90.31 82 PRO A C 1
ATOM 629 O O . PRO A 1 82 ? -6.396 -0.104 20.143 1.00 90.31 82 PRO A O 1
ATOM 632 N N . GLU A 1 83 ? -6.630 0.683 22.241 1.00 88.38 83 GLU A N 1
ATOM 633 C CA . GLU A 1 83 ? -5.683 -0.261 22.864 1.00 88.38 83 GLU A CA 1
ATOM 634 C C . GLU A 1 83 ? -5.852 -1.714 22.376 1.00 88.38 83 GLU A C 1
ATOM 636 O O . GLU A 1 83 ? -4.860 -2.257 21.878 1.00 88.38 83 GLU A O 1
ATOM 641 N N . PRO A 1 84 ? -7.075 -2.290 22.336 1.00 86.94 84 PRO A N 1
ATOM 642 C CA . PRO A 1 84 ? -7.261 -3.678 21.909 1.00 86.94 84 PRO A CA 1
ATOM 643 C C . PRO A 1 84 ? -6.914 -3.932 20.436 1.00 86.94 84 PRO A C 1
ATOM 645 O O . PRO A 1 84 ? -6.741 -5.077 20.030 1.00 86.94 84 PRO A O 1
ATOM 648 N N . LEU A 1 85 ? -6.844 -2.876 19.620 1.00 89.88 85 LEU A N 1
ATOM 649 C CA . LEU A 1 85 ? -6.585 -2.938 18.181 1.00 89.88 85 LEU A CA 1
ATOM 650 C C . LEU A 1 85 ? -5.141 -2.578 17.816 1.00 89.88 85 LEU A C 1
ATOM 652 O O . LEU A 1 85 ? -4.775 -2.702 16.650 1.00 89.88 85 LEU A O 1
ATOM 656 N N . ARG A 1 86 ? -4.303 -2.156 18.773 1.00 90.00 86 ARG A N 1
ATOM 657 C CA . ARG A 1 86 ? -2.940 -1.669 18.491 1.00 90.00 86 ARG A CA 1
ATOM 658 C C . ARG A 1 86 ? -2.059 -2.696 17.792 1.00 90.00 86 ARG A C 1
ATOM 660 O O . ARG A 1 86 ? -1.322 -2.329 16.887 1.00 90.00 86 ARG A O 1
ATOM 667 N N . ALA A 1 87 ? -2.151 -3.967 18.180 1.00 89.75 87 ALA A N 1
ATOM 668 C CA . ALA A 1 87 ? -1.372 -5.028 17.544 1.00 89.75 87 ALA A CA 1
ATOM 669 C C . ALA A 1 87 ? -1.769 -5.218 16.069 1.00 89.75 87 ALA A C 1
ATOM 671 O O . ALA A 1 87 ? -0.904 -5.286 15.203 1.00 89.75 87 ALA A O 1
ATOM 672 N N . LEU A 1 88 ? -3.075 -5.227 15.781 1.00 91.44 88 LEU A N 1
ATOM 673 C CA . LEU A 1 88 ? -3.599 -5.323 14.416 1.00 91.44 88 LEU A CA 1
ATOM 674 C C . LEU A 1 88 ? -3.256 -4.081 13.587 1.00 91.44 88 LEU A C 1
ATOM 676 O O . LEU A 1 88 ? -2.924 -4.201 12.416 1.00 91.44 88 LEU A O 1
ATOM 680 N N . HIS A 1 89 ? -3.302 -2.896 14.194 1.00 94.69 89 HIS A N 1
ATOM 681 C CA . HIS A 1 89 ? -2.888 -1.655 13.549 1.00 94.69 89 HIS A CA 1
ATOM 682 C C . HIS A 1 89 ? -1.398 -1.674 13.175 1.00 94.69 89 HIS A C 1
ATOM 684 O O . HIS A 1 89 ? -1.058 -1.391 12.034 1.00 94.69 89 HIS A O 1
ATOM 690 N N . ALA A 1 90 ? -0.520 -2.085 14.094 1.00 94.44 90 ALA A N 1
ATOM 691 C CA . ALA A 1 90 ? 0.908 -2.221 13.806 1.00 94.44 90 ALA A CA 1
ATOM 692 C C . ALA A 1 90 ? 1.182 -3.270 12.713 1.00 94.44 90 ALA A C 1
ATOM 694 O O . ALA A 1 90 ? 2.085 -3.109 11.896 1.00 94.44 90 ALA A O 1
ATOM 695 N N . GLU A 1 91 ? 0.393 -4.348 12.665 1.00 94.88 91 GLU A N 1
ATOM 696 C CA . GLU A 1 91 ? 0.497 -5.338 11.594 1.00 94.88 91 GLU A CA 1
ATOM 697 C C . GLU A 1 91 ? 0.009 -4.789 10.242 1.00 94.88 91 GLU A C 1
ATOM 699 O O . GLU A 1 91 ? 0.608 -5.086 9.205 1.00 94.88 91 GLU A O 1
ATOM 704 N N . PHE A 1 92 ? -1.052 -3.978 10.238 1.00 96.62 92 PHE A N 1
ATOM 705 C CA . PHE A 1 92 ? -1.517 -3.274 9.044 1.00 96.62 92 PHE A CA 1
ATOM 706 C C . PHE A 1 92 ? -0.414 -2.357 8.501 1.00 96.62 92 PHE A C 1
ATOM 708 O O . PHE A 1 92 ? -0.052 -2.469 7.331 1.00 96.62 92 PHE A O 1
ATOM 715 N N . ASP A 1 93 ? 0.170 -1.531 9.368 1.00 97.06 93 ASP A N 1
ATOM 716 C CA . ASP A 1 93 ? 1.252 -0.598 9.042 1.00 97.06 93 ASP A CA 1
ATOM 717 C C . ASP A 1 93 ? 2.485 -1.319 8.462 1.00 97.06 93 ASP A C 1
ATOM 719 O O . ASP A 1 93 ? 2.957 -1.017 7.365 1.00 97.06 93 ASP A O 1
ATOM 723 N N . ALA A 1 94 ? 2.923 -2.412 9.095 1.00 95.94 94 ALA A N 1
ATOM 724 C CA . ALA A 1 94 ? 4.030 -3.221 8.581 1.00 95.94 94 ALA A CA 1
ATOM 725 C C . ALA A 1 94 ? 3.771 -3.796 7.169 1.00 95.94 94 ALA A C 1
ATOM 727 O O . ALA A 1 94 ? 4.708 -3.988 6.378 1.00 95.94 94 ALA A O 1
ATOM 728 N N . ASN A 1 95 ? 2.510 -4.097 6.833 1.00 97.88 95 ASN A N 1
ATOM 729 C CA . ASN A 1 95 ? 2.140 -4.538 5.489 1.00 97.88 95 ASN A CA 1
ATOM 730 C C . ASN A 1 95 ? 2.019 -3.370 4.503 1.00 97.88 95 ASN A C 1
ATOM 732 O O . ASN A 1 95 ? 2.404 -3.540 3.346 1.00 97.88 95 ASN A O 1
ATOM 736 N N . LEU A 1 96 ? 1.604 -2.182 4.939 1.00 98.38 96 LEU A N 1
ATOM 737 C CA . LEU A 1 96 ? 1.674 -0.975 4.117 1.00 98.38 96 LEU A CA 1
ATOM 738 C C . LEU A 1 96 ? 3.121 -0.675 3.704 1.00 98.38 96 LEU A C 1
ATOM 740 O O . LEU A 1 96 ? 3.410 -0.541 2.512 1.00 98.38 96 LEU A O 1
ATOM 744 N N . GLU A 1 97 ? 4.068 -0.714 4.642 1.00 98.00 97 GLU A N 1
ATOM 745 C CA . GLU A 1 97 ? 5.488 -0.577 4.306 1.00 98.00 97 GLU A CA 1
ATOM 746 C C . GLU A 1 97 ? 5.964 -1.666 3.328 1.00 98.00 97 GLU A C 1
ATOM 748 O O . GLU A 1 97 ? 6.837 -1.449 2.480 1.00 98.00 97 GLU A O 1
ATOM 753 N N . ARG A 1 98 ? 5.428 -2.888 3.446 1.00 98.12 98 ARG A N 1
ATOM 754 C CA . ARG A 1 98 ? 5.743 -3.981 2.519 1.00 98.12 98 ARG A CA 1
ATOM 755 C C . ARG A 1 98 ? 5.232 -3.678 1.110 1.00 98.12 98 ARG A C 1
ATOM 757 O O . ARG A 1 98 ? 5.969 -3.954 0.159 1.00 98.12 98 ARG A O 1
ATOM 764 N N . ALA A 1 99 ? 4.033 -3.116 0.973 1.00 98.44 99 ALA A N 1
ATOM 765 C CA . ALA A 1 99 ? 3.487 -2.674 -0.306 1.00 98.44 99 ALA A CA 1
ATOM 766 C C . ALA A 1 99 ? 4.341 -1.550 -0.914 1.00 98.44 99 ALA A C 1
ATOM 768 O O . ALA A 1 99 ? 4.756 -1.666 -2.070 1.00 98.44 99 ALA A O 1
ATOM 769 N N . LEU A 1 100 ? 4.724 -0.548 -0.111 1.00 98.25 100 LEU A N 1
ATOM 770 C CA . LEU A 1 100 ? 5.646 0.525 -0.504 1.00 98.25 100 LEU A CA 1
ATOM 771 C C . LEU A 1 100 ? 6.974 -0.037 -1.033 1.00 98.25 100 LEU A C 1
ATOM 773 O O . LEU A 1 100 ? 7.394 0.269 -2.151 1.00 98.25 100 LEU A O 1
ATOM 777 N N . ARG A 1 101 ? 7.607 -0.958 -0.292 1.00 98.00 101 ARG A N 1
ATOM 778 C CA . ARG A 1 101 ? 8.819 -1.660 -0.756 1.00 98.00 101 ARG A CA 1
ATOM 779 C C . ARG A 1 101 ? 8.586 -2.417 -2.064 1.00 98.00 101 ARG A C 1
ATOM 781 O O . ARG A 1 101 ? 9.519 -2.561 -2.857 1.00 98.00 101 ARG A O 1
ATOM 788 N N . GLY A 1 102 ? 7.376 -2.924 -2.293 1.00 98.31 102 GLY A N 1
ATOM 789 C CA . GLY A 1 102 ? 6.955 -3.532 -3.552 1.00 98.31 102 GLY A CA 1
ATOM 790 C C . GLY A 1 102 ? 7.030 -2.550 -4.721 1.00 98.31 102 GLY A C 1
ATOM 791 O O . GLY A 1 102 ? 7.745 -2.830 -5.685 1.00 98.31 102 GLY A O 1
ATOM 792 N N . VAL A 1 103 ? 6.397 -1.380 -4.594 1.00 98.38 103 VAL A N 1
ATOM 793 C CA . VAL A 1 103 ? 6.425 -0.293 -5.595 1.00 98.38 103 VAL A CA 1
ATOM 794 C C . VAL A 1 103 ? 7.858 0.150 -5.894 1.00 98.38 103 VAL A C 1
ATOM 796 O O . VAL A 1 103 ? 8.297 0.107 -7.046 1.00 98.38 103 VAL A O 1
ATOM 799 N N . VAL A 1 104 ? 8.643 0.443 -4.854 1.00 98.19 104 VAL A N 1
ATOM 800 C CA . VAL A 1 104 ? 10.061 0.826 -4.986 1.00 98.19 104 VAL A CA 1
ATOM 801 C C . VAL A 1 104 ? 10.872 -0.257 -5.702 1.00 98.19 104 VAL A C 1
ATOM 803 O O . VAL A 1 104 ? 11.761 0.029 -6.507 1.00 98.19 104 VAL A O 1
ATOM 806 N N . THR A 1 105 ? 10.581 -1.531 -5.434 1.00 98.19 105 THR A N 1
ATOM 807 C CA . THR A 1 105 ? 11.261 -2.648 -6.100 1.00 98.19 105 THR A CA 1
ATOM 808 C C . THR A 1 105 ? 10.954 -2.676 -7.597 1.00 98.19 105 THR A C 1
ATOM 810 O O . THR A 1 105 ? 11.869 -2.913 -8.385 1.00 98.19 105 THR A O 1
ATOM 813 N N . ILE A 1 106 ? 9.711 -2.404 -8.004 1.00 97.69 106 ILE A N 1
ATOM 814 C CA . ILE A 1 106 ? 9.330 -2.329 -9.423 1.00 97.69 106 ILE A CA 1
ATOM 815 C C . ILE A 1 106 ? 10.081 -1.179 -10.098 1.00 97.69 106 ILE A C 1
ATOM 817 O O . ILE A 1 106 ? 10.741 -1.393 -11.116 1.00 97.69 106 ILE A O 1
ATOM 821 N N . GLN A 1 107 ? 10.069 0.004 -9.479 1.00 96.69 107 GLN A N 1
ATOM 822 C CA . GLN A 1 107 ? 10.756 1.196 -9.980 1.00 96.69 107 GLN A CA 1
ATOM 823 C C . GLN A 1 107 ? 12.261 0.969 -10.157 1.00 96.69 107 GLN A C 1
ATOM 825 O O . GLN A 1 107 ? 12.841 1.373 -11.166 1.00 96.69 107 GLN A O 1
ATOM 830 N N . ARG A 1 108 ? 12.905 0.261 -9.220 1.00 94.94 108 ARG A N 1
ATOM 831 C CA . ARG A 1 108 ? 14.313 -0.145 -9.359 1.00 94.94 108 ARG A CA 1
ATOM 832 C C . ARG A 1 108 ? 14.532 -1.052 -10.569 1.00 94.94 108 ARG A C 1
ATOM 834 O O . ARG A 1 108 ? 15.522 -0.868 -11.266 1.00 94.94 108 ARG A O 1
ATOM 841 N N . GLY A 1 109 ? 13.612 -1.978 -10.844 1.00 94.50 109 GLY A N 1
ATOM 842 C CA . GLY A 1 109 ? 13.638 -2.802 -12.057 1.00 94.50 109 GLY A CA 1
ATOM 843 C C . GLY A 1 109 ? 13.606 -1.958 -13.334 1.00 94.50 109 GLY A C 1
ATOM 844 O O . GLY A 1 109 ? 14.415 -2.192 -14.227 1.00 94.50 109 GLY A O 1
ATOM 845 N N . CYS A 1 110 ? 12.764 -0.919 -13.383 1.00 93.81 110 CYS A N 1
ATOM 846 C CA . CYS A 1 110 ? 12.751 0.039 -14.497 1.00 93.81 110 CYS A CA 1
ATOM 847 C C . CYS A 1 110 ? 14.046 0.863 -14.580 1.00 93.81 110 CYS A C 1
ATOM 849 O O . CYS A 1 110 ? 14.513 1.200 -15.658 1.00 93.81 110 CYS A O 1
ATOM 851 N N . GLY A 1 111 ? 14.673 1.183 -13.446 1.00 91.69 111 GLY A N 1
ATOM 852 C CA . GLY A 1 111 ? 15.973 1.855 -13.434 1.00 91.69 111 GLY A CA 1
ATOM 853 C C . GLY A 1 111 ? 17.096 1.015 -14.053 1.00 91.69 111 GLY A C 1
ATOM 854 O O . GLY A 1 111 ? 17.969 1.568 -14.718 1.00 91.69 111 GLY A O 1
ATOM 855 N N . LEU A 1 112 ? 17.061 -0.309 -13.869 1.00 90.69 112 LEU A N 1
ATOM 856 C CA . LEU A 1 112 ? 18.080 -1.220 -14.401 1.00 90.69 112 LEU A CA 1
ATOM 857 C C . LEU A 1 112 ? 18.098 -1.260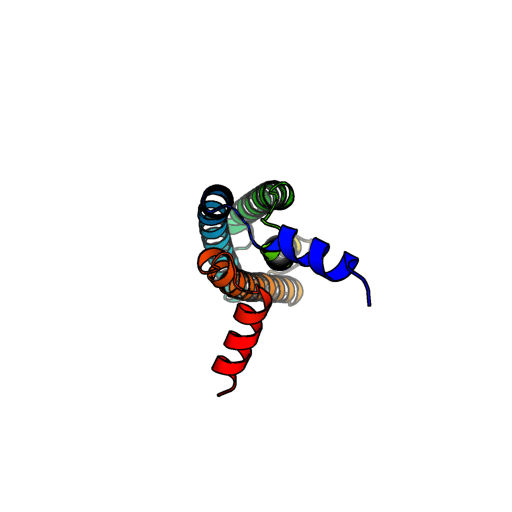 -15.930 1.00 90.69 112 LEU A C 1
ATOM 859 O O . LEU A 1 112 ? 19.172 -1.397 -16.508 1.00 90.69 112 LEU A O 1
ATOM 863 N N . THR A 1 113 ? 16.952 -1.089 -16.591 1.00 88.12 113 THR A N 1
ATOM 864 C CA . THR A 1 113 ? 16.875 -1.110 -18.061 1.00 88.12 113 THR A CA 1
ATOM 865 C C . THR A 1 113 ? 17.534 0.105 -18.714 1.00 88.12 113 THR A C 1
ATOM 867 O O . THR A 1 113 ? 17.770 0.096 -19.915 1.00 88.12 113 THR A O 1
ATOM 870 N N . ARG A 1 114 ? 17.857 1.143 -17.931 1.00 84.62 114 ARG A N 1
ATOM 871 C CA . ARG A 1 114 ? 18.541 2.362 -18.390 1.00 84.62 114 ARG A CA 1
ATOM 872 C C . ARG A 1 114 ? 20.061 2.311 -18.225 1.00 84.62 114 ARG A C 1
ATOM 874 O O . ARG A 1 114 ? 20.743 3.277 -18.568 1.00 84.62 114 ARG A O 1
ATOM 881 N N . LEU A 1 115 ? 20.606 1.231 -17.663 1.00 83.56 115 LEU A N 1
ATOM 882 C CA . LEU A 1 115 ? 22.050 1.088 -17.504 1.00 83.56 115 LEU A CA 1
ATOM 883 C C . LEU A 1 115 ? 22.735 0.874 -18.868 1.00 83.56 115 LEU A C 1
ATOM 885 O O . LEU A 1 115 ? 22.161 0.239 -19.755 1.00 83.56 115 LEU A O 1
ATOM 889 N N . PRO A 1 116 ? 23.979 1.356 -19.051 1.00 71.25 116 PRO A N 1
ATOM 890 C CA . PRO A 1 116 ? 24.741 1.084 -20.265 1.00 71.25 116 PRO A CA 1
ATOM 891 C C . PRO A 1 116 ? 24.867 -0.429 -20.496 1.00 71.25 116 PRO A C 1
ATOM 893 O O . PRO A 1 116 ? 25.280 -1.153 -19.593 1.00 71.25 116 PRO A O 1
ATOM 896 N N . HIS A 1 117 ? 24.526 -0.889 -21.703 1.00 74.44 117 HIS A N 1
ATOM 897 C CA . HIS A 1 117 ? 24.486 -2.306 -22.113 1.00 74.44 117 HIS A CA 1
ATOM 898 C C . HIS A 1 117 ? 23.400 -3.179 -21.469 1.00 74.44 117 HIS A C 1
ATOM 900 O O . HIS A 1 117 ? 23.359 -4.371 -21.766 1.00 74.44 117 HIS A O 1
ATOM 906 N N . ALA A 1 118 ? 22.517 -2.619 -20.640 1.00 70.00 118 ALA A N 1
ATOM 907 C CA . ALA A 1 118 ? 21.378 -3.364 -20.127 1.00 70.00 118 ALA A CA 1
ATOM 908 C C . ALA A 1 118 ? 20.290 -3.494 -21.194 1.00 70.00 118 ALA A C 1
ATOM 910 O O . ALA A 1 118 ? 20.007 -2.560 -21.948 1.00 70.00 118 ALA A O 1
ATOM 911 N N . SER A 1 119 ? 19.667 -4.665 -21.241 1.00 69.38 119 SER A N 1
ATOM 912 C CA . SER A 1 119 ? 18.497 -4.928 -22.060 1.00 69.38 119 SER A CA 1
ATOM 913 C C . SER A 1 119 ? 17.261 -5.090 -21.183 1.00 69.38 119 SER A C 1
ATOM 915 O O . SER A 1 119 ? 17.307 -5.688 -20.110 1.00 69.38 119 SER A O 1
ATOM 917 N N . ILE A 1 120 ? 16.105 -4.647 -21.679 1.00 66.38 120 ILE A N 1
ATOM 918 C CA . ILE A 1 120 ? 14.799 -4.977 -21.082 1.00 66.38 120 ILE A CA 1
ATOM 919 C C . ILE A 1 120 ? 14.532 -6.496 -21.043 1.00 66.38 120 ILE A C 1
ATOM 921 O O . ILE A 1 120 ? 13.642 -6.959 -20.329 1.00 66.38 120 ILE A O 1
ATOM 925 N N . TYR A 1 121 ? 15.296 -7.272 -21.819 1.00 68.75 121 TYR A N 1
ATOM 926 C CA . TYR A 1 121 ? 15.232 -8.729 -21.868 1.00 68.75 121 TYR A CA 1
ATOM 927 C C . TYR A 1 121 ? 16.113 -9.420 -20.826 1.00 68.75 121 TYR A C 1
ATOM 929 O O . TYR A 1 121 ? 16.044 -10.643 -20.718 1.00 68.75 121 TYR A O 1
ATOM 937 N N . ASP A 1 122 ? 16.908 -8.670 -20.061 1.00 78.56 122 ASP A N 1
ATOM 938 C CA . ASP A 1 122 ? 17.765 -9.246 -19.034 1.00 78.56 122 ASP A CA 1
ATOM 939 C C . ASP A 1 122 ? 16.929 -9.803 -17.869 1.00 78.56 122 ASP A C 1
ATOM 941 O O . ASP A 1 122 ? 15.891 -9.256 -17.478 1.00 78.56 122 ASP A O 1
ATOM 945 N N . ASP A 1 123 ? 17.418 -10.878 -17.249 1.00 81.25 123 ASP A N 1
ATOM 946 C CA . ASP A 1 123 ? 16.751 -11.510 -16.103 1.00 81.25 123 ASP A CA 1
ATOM 947 C C . ASP A 1 123 ? 16.679 -10.582 -14.873 1.00 81.25 123 ASP A C 1
ATOM 949 O O . ASP A 1 123 ? 15.812 -10.741 -14.008 1.00 81.25 123 ASP A O 1
ATOM 953 N N . GLY A 1 124 ? 17.569 -9.585 -14.799 1.00 86.06 124 GLY A N 1
ATOM 954 C CA . GLY A 1 124 ? 17.653 -8.615 -13.706 1.00 86.06 124 GLY A CA 1
ATOM 955 C C . GLY A 1 124 ? 16.351 -7.827 -13.497 1.00 86.06 124 GLY A C 1
ATOM 956 O O . GLY A 1 124 ? 15.711 -8.001 -12.455 1.00 86.06 124 GLY A O 1
ATOM 957 N N . PRO A 1 125 ? 15.920 -6.987 -14.459 1.00 91.19 125 PRO A N 1
ATOM 958 C CA . PRO A 1 125 ? 14.642 -6.271 -14.395 1.00 91.19 125 PRO A CA 1
ATOM 959 C C . PRO A 1 125 ? 13.442 -7.186 -14.104 1.00 91.19 125 PRO A C 1
ATOM 961 O O . PRO A 1 125 ? 12.644 -6.902 -13.207 1.00 91.19 125 PRO A O 1
ATOM 964 N N . GLN A 1 126 ? 13.368 -8.343 -14.772 1.00 91.94 126 GLN A N 1
ATOM 965 C CA . GLN A 1 126 ? 12.284 -9.318 -14.599 1.00 91.94 126 GLN A CA 1
ATOM 966 C C . GLN A 1 126 ? 12.176 -9.846 -13.162 1.00 91.94 126 GLN A C 1
ATOM 968 O O . GLN A 1 126 ? 11.070 -9.971 -12.618 1.00 91.94 126 GLN A O 1
ATOM 973 N N . ALA A 1 127 ? 13.310 -10.129 -12.516 1.00 94.44 127 ALA A N 1
ATOM 974 C CA . ALA A 1 127 ? 13.343 -10.564 -11.123 1.00 94.44 127 ALA A CA 1
ATOM 975 C C . ALA A 1 127 ? 12.831 -9.474 -10.167 1.00 94.44 127 ALA A C 1
ATOM 977 O O . ALA A 1 127 ? 12.102 -9.776 -9.216 1.00 94.44 127 ALA A O 1
ATOM 978 N N . TYR A 1 128 ? 13.164 -8.207 -10.429 1.00 96.56 128 TYR A N 1
ATOM 979 C CA . TYR A 1 128 ? 12.684 -7.075 -9.636 1.00 96.56 128 TYR A CA 1
ATOM 980 C C . TYR A 1 128 ? 11.175 -6.884 -9.788 1.00 96.56 128 TYR A C 1
ATOM 982 O O . TYR A 1 128 ? 10.480 -6.839 -8.773 1.00 96.56 128 TYR A O 1
ATOM 990 N N . TRP A 1 129 ? 10.647 -6.865 -11.013 1.00 96.94 129 TRP A N 1
ATOM 991 C CA . TRP A 1 129 ? 9.206 -6.719 -11.246 1.00 96.94 129 TRP A CA 1
ATOM 992 C C . TRP A 1 129 ? 8.407 -7.868 -10.630 1.00 96.94 129 TRP A C 1
ATOM 994 O O . TRP A 1 129 ? 7.416 -7.632 -9.945 1.00 96.94 129 TRP A O 1
ATOM 1004 N N . LYS A 1 130 ? 8.889 -9.114 -10.756 1.00 96.94 130 LYS A N 1
ATOM 1005 C CA . LYS A 1 130 ? 8.278 -10.277 -10.090 1.00 96.94 130 LYS A CA 1
ATOM 1006 C C . LYS A 1 130 ? 8.245 -10.124 -8.571 1.00 96.94 130 LYS A C 1
ATOM 1008 O O . LYS A 1 130 ? 7.223 -10.389 -7.945 1.00 96.94 130 LYS A O 1
ATOM 1013 N N . ARG A 1 131 ? 9.369 -9.738 -7.965 1.00 97.62 131 ARG A N 1
ATOM 1014 C CA . ARG A 1 131 ? 9.468 -9.577 -6.510 1.00 97.62 131 ARG A CA 1
ATOM 1015 C C . ARG A 1 131 ? 8.584 -8.434 -6.015 1.00 97.62 131 ARG A C 1
ATOM 1017 O O . ARG A 1 131 ? 7.938 -8.579 -4.983 1.00 97.62 131 ARG A O 1
ATOM 1024 N N . GLY A 1 132 ? 8.553 -7.326 -6.751 1.00 97.94 132 GLY A N 1
ATOM 1025 C CA . GLY A 1 132 ? 7.692 -6.186 -6.467 1.00 97.94 132 GLY A CA 1
ATOM 1026 C C . GLY A 1 132 ? 6.213 -6.562 -6.503 1.00 97.94 132 GLY A C 1
ATOM 1027 O O . GLY A 1 132 ? 5.523 -6.360 -5.508 1.00 97.94 132 GLY A O 1
ATOM 1028 N N . TYR A 1 133 ? 5.775 -7.229 -7.576 1.00 98.12 133 TYR A N 1
ATOM 1029 C CA . TYR A 1 133 ? 4.424 -7.782 -7.714 1.00 98.12 133 TYR A CA 1
ATOM 1030 C C . TYR A 1 133 ? 4.024 -8.647 -6.509 1.00 98.12 133 TYR A C 1
ATOM 1032 O O . TYR A 1 133 ? 3.006 -8.398 -5.869 1.00 98.12 133 TYR A O 1
ATOM 1040 N N . LEU A 1 134 ? 4.857 -9.630 -6.142 1.00 97.69 134 LEU A N 1
ATOM 1041 C CA . LEU A 1 134 ? 4.565 -10.525 -5.016 1.00 97.69 134 LEU A CA 1
ATOM 1042 C C . LEU A 1 134 ? 4.499 -9.785 -3.675 1.00 97.69 134 LEU A C 1
ATOM 1044 O O . LEU A 1 134 ? 3.703 -10.147 -2.812 1.00 97.69 134 LEU A O 1
ATOM 1048 N N . ASN A 1 135 ? 5.328 -8.758 -3.478 1.00 97.88 135 ASN A N 1
ATOM 1049 C CA . ASN A 1 135 ? 5.272 -7.949 -2.265 1.00 97.88 135 ASN A CA 1
ATOM 1050 C C . ASN A 1 135 ? 3.965 -7.169 -2.158 1.00 97.88 135 ASN A C 1
ATOM 1052 O O . ASN A 1 135 ? 3.386 -7.176 -1.075 1.00 97.88 135 ASN A O 1
ATOM 1056 N N . ILE A 1 136 ? 3.509 -6.557 -3.255 1.00 98.31 136 ILE A N 1
ATOM 1057 C CA . ILE A 1 136 ? 2.245 -5.814 -3.304 1.00 98.31 136 ILE A CA 1
ATOM 1058 C C . ILE A 1 136 ? 1.069 -6.755 -3.042 1.00 98.31 136 ILE A C 1
ATOM 1060 O O . ILE A 1 136 ? 0.313 -6.522 -2.106 1.00 98.31 136 ILE A O 1
ATOM 1064 N N . ILE A 1 137 ? 0.961 -7.858 -3.789 1.00 97.56 137 ILE A N 1
ATOM 1065 C CA . ILE A 1 137 ? -0.164 -8.795 -3.663 1.00 97.56 137 ILE A CA 1
ATOM 1066 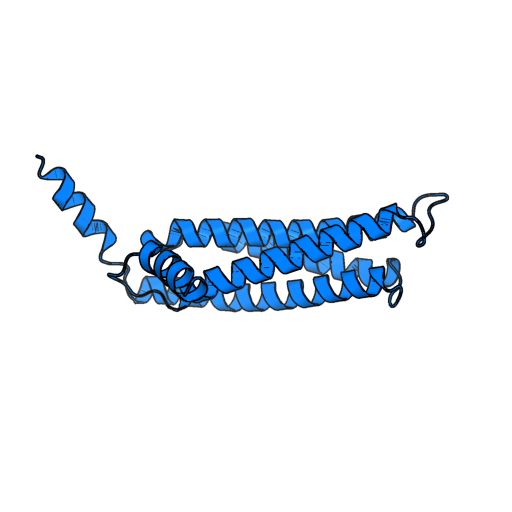C C . ILE A 1 137 ? -0.254 -9.376 -2.250 1.00 97.56 137 ILE A C 1
ATOM 1068 O O . ILE A 1 137 ? -1.321 -9.360 -1.640 1.00 97.56 137 ILE A O 1
ATOM 1072 N N . HIS A 1 138 ? 0.861 -9.853 -1.688 1.00 96.31 138 HIS A N 1
ATOM 1073 C CA . HIS A 1 138 ? 0.835 -10.429 -0.342 1.00 96.31 138 HIS A CA 1
ATOM 1074 C C . HIS A 1 138 ? 0.526 -9.383 0.735 1.00 96.31 138 HIS A C 1
ATOM 1076 O O . HIS A 1 138 ? -0.209 -9.683 1.674 1.00 96.31 138 HIS A O 1
ATOM 1082 N N . ALA A 1 139 ? 1.067 -8.168 0.604 1.00 97.44 139 ALA A N 1
ATOM 1083 C CA . ALA A 1 139 ? 0.759 -7.077 1.520 1.00 97.44 139 ALA A CA 1
ATOM 1084 C C . ALA A 1 139 ? -0.728 -6.711 1.464 1.00 97.44 139 ALA A C 1
ATOM 1086 O O . ALA A 1 139 ? -1.373 -6.621 2.502 1.00 97.44 139 ALA A O 1
ATOM 1087 N N . GLN A 1 140 ? -1.284 -6.559 0.262 1.00 97.12 140 GLN A N 1
ATOM 1088 C CA . GLN A 1 140 ? -2.683 -6.202 0.053 1.00 97.12 140 GLN A CA 1
ATOM 1089 C C . GLN A 1 140 ? -3.635 -7.272 0.596 1.00 97.12 140 GLN A C 1
ATOM 1091 O O . GLN A 1 140 ? -4.581 -6.938 1.305 1.00 97.12 140 GLN A O 1
ATOM 1096 N N . MET A 1 141 ? -3.367 -8.556 0.329 1.00 95.50 141 MET A N 1
ATOM 1097 C CA . MET A 1 141 ? -4.142 -9.662 0.904 1.00 95.50 141 MET A CA 1
ATOM 1098 C C . MET A 1 141 ? -4.150 -9.593 2.431 1.00 95.50 141 MET A C 1
ATOM 1100 O O . MET A 1 141 ? -5.212 -9.660 3.048 1.00 95.50 141 MET A O 1
ATOM 1104 N N . ARG A 1 142 ? -2.978 -9.393 3.046 1.00 95.44 142 ARG A N 1
ATOM 1105 C CA . ARG A 1 142 ? -2.879 -9.342 4.503 1.00 95.44 142 ARG A CA 1
ATOM 1106 C C . ARG A 1 142 ? -3.548 -8.098 5.091 1.00 95.44 142 ARG A C 1
ATOM 1108 O O . ARG A 1 142 ? -4.244 -8.203 6.096 1.00 95.44 142 ARG A O 1
ATOM 1115 N N . MET A 1 143 ? -3.395 -6.938 4.453 1.00 97.12 143 MET A N 1
ATOM 1116 C CA . MET A 1 143 ? -4.075 -5.705 4.861 1.00 97.12 143 MET A CA 1
ATOM 1117 C C . MET A 1 143 ? -5.596 -5.838 4.771 1.00 97.12 143 MET A C 1
ATOM 1119 O O . MET A 1 143 ? -6.268 -5.402 5.698 1.00 97.12 143 MET A O 1
ATOM 1123 N N . ARG A 1 144 ? -6.141 -6.489 3.731 1.00 96.06 144 ARG A N 1
ATOM 1124 C CA . ARG A 1 144 ? -7.581 -6.790 3.618 1.00 96.06 144 ARG A CA 1
ATOM 1125 C C . ARG A 1 144 ? -8.084 -7.609 4.801 1.00 96.06 144 ARG A C 1
ATOM 1127 O O . ARG A 1 144 ? -9.038 -7.205 5.461 1.00 96.06 144 ARG A O 1
ATOM 1134 N N . GLU A 1 145 ? -7.409 -8.712 5.120 1.00 93.25 145 GLU A N 1
ATOM 1135 C CA . GLU A 1 145 ? -7.778 -9.569 6.255 1.00 93.25 145 GLU A CA 1
ATOM 1136 C C . GLU A 1 145 ? -7.793 -8.798 7.583 1.00 93.25 145 GLU A C 1
ATOM 1138 O O . GLU A 1 145 ? -8.697 -8.978 8.404 1.00 93.25 145 GLU A O 1
ATOM 1143 N N . ILE A 1 146 ? -6.799 -7.931 7.795 1.00 93.62 146 ILE A N 1
ATOM 1144 C CA . ILE A 1 146 ? -6.685 -7.103 8.998 1.00 93.62 146 ILE A CA 1
ATOM 1145 C C . ILE A 1 146 ? -7.763 -6.014 9.015 1.00 93.62 146 ILE A C 1
ATOM 1147 O O . ILE A 1 146 ? -8.422 -5.824 10.039 1.00 93.62 146 ILE A O 1
ATOM 1151 N N . ALA A 1 147 ? -7.977 -5.319 7.898 1.00 94.50 147 ALA A N 1
ATOM 1152 C CA . ALA A 1 147 ? -8.965 -4.253 7.766 1.00 94.50 147 ALA A CA 1
ATOM 1153 C C . ALA A 1 147 ? -10.380 -4.763 8.061 1.00 94.50 147 ALA A C 1
ATOM 1155 O O . ALA A 1 147 ? -11.110 -4.146 8.836 1.00 94.50 147 ALA A O 1
ATOM 1156 N N . GLU A 1 148 ? -10.741 -5.941 7.548 1.00 91.94 148 GLU A N 1
ATOM 1157 C CA . GLU A 1 148 ? -12.011 -6.599 7.862 1.00 91.94 148 GLU A CA 1
ATOM 1158 C C . GLU A 1 148 ? -12.207 -6.786 9.372 1.00 91.94 148 GLU A C 1
ATOM 1160 O O . GLU A 1 148 ? -13.288 -6.516 9.899 1.00 91.94 148 GLU A O 1
ATOM 1165 N N . ILE A 1 149 ? -11.158 -7.195 10.090 1.00 90.62 149 ILE A N 1
ATOM 1166 C CA . ILE A 1 149 ? -11.207 -7.351 11.546 1.00 90.62 149 ILE A CA 1
ATOM 1167 C C . ILE A 1 149 ? -11.348 -5.987 12.227 1.00 90.62 149 ILE A C 1
ATOM 1169 O O . ILE A 1 149 ? -12.230 -5.812 13.069 1.00 90.62 149 ILE A O 1
ATOM 1173 N N . LEU A 1 150 ? -10.522 -5.007 11.856 1.00 91.44 150 LEU A N 1
ATOM 1174 C CA . LEU A 1 150 ? -10.550 -3.655 12.425 1.00 91.44 150 LEU A CA 1
ATOM 1175 C C . LEU A 1 150 ? -11.932 -2.993 12.250 1.00 91.44 150 LEU A C 1
ATOM 1177 O O . LEU A 1 150 ? -12.450 -2.346 13.173 1.00 91.44 150 LEU A O 1
ATOM 1181 N N . PHE A 1 151 ? -12.573 -3.195 11.098 1.00 92.31 151 PHE A N 1
ATOM 1182 C CA . PHE A 1 151 ? -13.894 -2.651 10.784 1.00 92.31 151 PHE A CA 1
ATOM 1183 C C . PHE A 1 151 ? -15.051 -3.441 11.408 1.00 92.31 151 PHE A C 1
ATOM 1185 O O . PHE A 1 151 ? -16.062 -2.836 11.769 1.00 92.31 151 PHE A O 1
ATOM 1192 N N . ALA A 1 152 ? -14.905 -4.752 11.618 1.00 89.25 152 ALA A N 1
ATOM 1193 C CA . ALA A 1 152 ? -15.947 -5.589 12.219 1.00 89.25 152 ALA A CA 1
ATOM 1194 C C . ALA A 1 152 ? -15.877 -5.690 13.754 1.00 89.25 152 ALA A C 1
ATOM 1196 O O . ALA A 1 152 ? -16.876 -6.047 14.385 1.00 89.25 152 ALA A O 1
ATOM 1197 N N . TRP A 1 153 ? -14.727 -5.387 14.370 1.00 88.88 153 TRP A N 1
ATOM 1198 C CA . TRP A 1 153 ? -14.506 -5.566 15.809 1.00 88.88 153 TRP A CA 1
ATOM 1199 C C . TRP A 1 153 ? -15.531 -4.808 16.673 1.00 88.88 153 TRP A C 1
ATOM 1201 O O . TRP A 1 153 ? -15.972 -3.708 16.336 1.00 88.88 153 TRP A O 1
ATOM 1211 N N . LYS A 1 154 ? -15.926 -5.380 17.811 1.00 82.75 154 LYS A N 1
ATOM 1212 C CA . LYS A 1 154 ? -16.877 -4.756 18.744 1.00 82.75 154 LYS A CA 1
ATOM 1213 C C . LYS A 1 154 ? -16.253 -4.641 20.125 1.00 82.75 154 LYS A C 1
ATOM 1215 O O . LYS A 1 154 ? -15.611 -5.584 20.593 1.00 82.75 154 LYS A O 1
ATOM 1220 N N . ALA A 1 155 ? -16.497 -3.511 20.787 1.00 77.25 155 ALA A N 1
ATOM 1221 C CA . ALA A 1 155 ? -16.080 -3.305 22.168 1.00 77.25 155 ALA A CA 1
ATOM 1222 C C . ALA A 1 155 ? -16.568 -4.459 23.065 1.00 77.25 155 ALA A C 1
ATOM 1224 O O . ALA A 1 155 ? -17.685 -4.953 22.898 1.00 77.25 155 ALA A O 1
ATOM 1225 N N . GLY A 1 156 ? -15.707 -4.911 23.979 1.00 68.00 156 GLY A N 1
ATOM 1226 C CA . GLY A 1 156 ? -15.979 -6.047 24.866 1.00 68.00 156 GLY A CA 1
ATOM 1227 C C . GLY A 1 156 ? -15.672 -7.433 24.280 1.00 68.00 156 GLY A C 1
ATOM 1228 O O . GLY A 1 156 ? -15.935 -8.432 24.945 1.00 68.00 156 GLY A O 1
ATOM 1229 N N . THR A 1 157 ? -15.105 -7.527 23.068 1.00 67.88 157 THR A N 1
ATOM 1230 C CA . THR A 1 157 ? -14.622 -8.801 22.495 1.00 67.88 157 THR A CA 1
ATOM 1231 C C . THR A 1 157 ? -13.093 -8.819 22.371 1.00 67.88 157 THR A C 1
ATOM 1233 O O . THR A 1 157 ? -12.508 -7.802 21.991 1.00 67.88 157 THR A O 1
ATOM 1236 N N . PRO A 1 158 ? -12.400 -9.938 22.668 1.00 64.06 158 PRO A N 1
ATOM 1237 C CA . PRO A 1 158 ? -10.955 -10.014 22.469 1.00 64.06 158 PRO A CA 1
ATOM 1238 C C . PRO A 1 158 ? -10.623 -9.871 20.980 1.00 64.06 158 PRO A C 1
ATOM 1240 O O . PRO A 1 158 ? -11.170 -10.607 20.158 1.00 64.06 158 PRO A O 1
ATOM 1243 N N . ALA A 1 159 ? -9.709 -8.968 20.618 1.00 62.97 159 ALA A N 1
ATOM 1244 C CA . ALA A 1 159 ? -9.263 -8.826 19.229 1.00 62.97 159 ALA A CA 1
ATOM 1245 C C . ALA A 1 159 ? -8.631 -10.130 18.699 1.00 62.97 159 ALA A C 1
ATOM 1247 O O . ALA A 1 159 ? -8.903 -10.543 17.573 1.00 62.97 159 ALA A O 1
ATOM 1248 N N . GLU A 1 160 ? -7.905 -10.858 19.551 1.00 58.44 160 GLU A N 1
ATOM 1249 C CA . GLU A 1 160 ? -7.319 -12.173 19.248 1.00 58.44 160 GLU A CA 1
ATOM 1250 C C . GLU A 1 160 ? -8.369 -13.252 18.933 1.00 58.44 160 GLU A C 1
ATOM 1252 O O . GLU A 1 160 ? -8.126 -14.126 18.100 1.00 58.44 160 GLU A O 1
ATOM 1257 N N . ALA A 1 161 ? -9.565 -13.174 19.534 1.00 50.84 161 ALA A N 1
ATOM 1258 C CA . ALA A 1 161 ? -10.639 -14.133 19.275 1.00 50.84 161 ALA A CA 1
ATOM 1259 C C . ALA A 1 161 ? -11.162 -14.031 17.833 1.00 50.84 161 ALA A C 1
ATOM 1261 O O . ALA A 1 161 ? -11.591 -15.034 17.273 1.00 50.84 161 ALA A O 1
ATOM 1262 N N . SER A 1 162 ? -11.075 -12.853 17.204 1.00 52.69 162 SER A N 1
ATOM 1263 C CA . SER A 1 162 ? -11.477 -12.658 15.804 1.00 52.69 162 SER A CA 1
ATOM 1264 C C . SER A 1 162 ? -10.473 -13.240 14.794 1.00 52.69 162 SER A C 1
ATOM 1266 O O . SER A 1 162 ? -10.882 -13.749 13.751 1.00 52.69 162 SER A O 1
ATOM 1268 N N . VAL A 1 163 ? -9.175 -13.249 15.132 1.00 52.09 163 VAL A N 1
ATOM 1269 C CA . VAL A 1 163 ? -8.104 -13.854 14.318 1.00 52.09 163 VAL A CA 1
ATOM 1270 C C . VAL A 1 163 ? -8.098 -15.378 14.487 1.00 52.09 163 VAL A C 1
ATOM 1272 O O . VAL A 1 163 ? -8.108 -16.112 13.500 1.00 52.09 163 VAL A O 1
ATOM 1275 N N . ALA A 1 164 ? -8.148 -15.875 15.729 1.00 50.16 164 ALA A N 1
ATOM 1276 C CA . ALA A 1 164 ? -8.138 -17.309 16.026 1.00 50.16 164 ALA A CA 1
ATOM 1277 C C . ALA A 1 164 ? -9.415 -18.033 15.550 1.00 50.16 164 ALA A C 1
ATOM 1279 O O . ALA A 1 164 ? -9.325 -19.146 15.031 1.00 50.16 164 ALA A O 1
ATOM 1280 N N . ALA A 1 165 ? -10.593 -17.400 15.656 1.00 51.47 165 ALA A N 1
ATOM 1281 C CA . ALA A 1 165 ? -11.843 -17.966 15.136 1.00 51.47 165 ALA A CA 1
ATOM 1282 C C . ALA A 1 165 ? -11.848 -18.069 13.600 1.00 51.47 165 ALA A C 1
ATOM 1284 O O . ALA A 1 165 ? -12.384 -19.033 13.055 1.00 51.47 165 ALA A O 1
ATOM 1285 N N . ARG A 1 166 ? -11.208 -17.126 12.894 1.00 52.91 166 ARG A N 1
ATOM 1286 C CA . ARG A 1 166 ? -11.037 -17.190 11.433 1.00 52.91 166 ARG A CA 1
ATOM 1287 C C . ARG A 1 166 ? -10.097 -18.312 11.004 1.00 52.91 166 ARG A C 1
ATOM 1289 O O . ARG A 1 166 ? -10.430 -19.054 10.087 1.00 52.91 166 ARG A O 1
ATOM 1296 N N . ILE A 1 167 ? -8.979 -18.497 11.707 1.00 53.75 167 ILE A N 1
ATOM 1297 C CA . ILE A 1 167 ? -8.061 -19.619 11.452 1.00 53.75 167 ILE A CA 1
ATOM 1298 C C . ILE A 1 167 ? -8.774 -20.967 11.665 1.00 53.75 167 ILE A C 1
ATOM 1300 O O . ILE A 1 167 ? -8.582 -21.888 10.876 1.00 53.75 167 ILE A O 1
ATOM 1304 N N . GLN A 1 168 ? -9.647 -21.079 12.674 1.00 49.59 168 GLN A N 1
ATOM 1305 C CA . GLN A 1 168 ? -10.466 -22.281 12.878 1.00 49.59 168 GLN A CA 1
ATOM 1306 C C . GLN A 1 168 ? -11.527 -22.501 11.785 1.00 49.59 168 GLN A C 1
ATOM 1308 O O . GLN A 1 168 ? -11.807 -23.649 11.463 1.00 49.59 168 GLN A O 1
ATOM 1313 N N . GLN A 1 169 ? -12.095 -21.444 11.193 1.00 44.62 169 GLN A N 1
ATOM 1314 C CA . GLN A 1 169 ? -13.068 -21.554 10.093 1.00 44.62 169 GLN A CA 1
ATOM 1315 C C . GLN A 1 169 ? -12.434 -21.854 8.728 1.00 44.62 169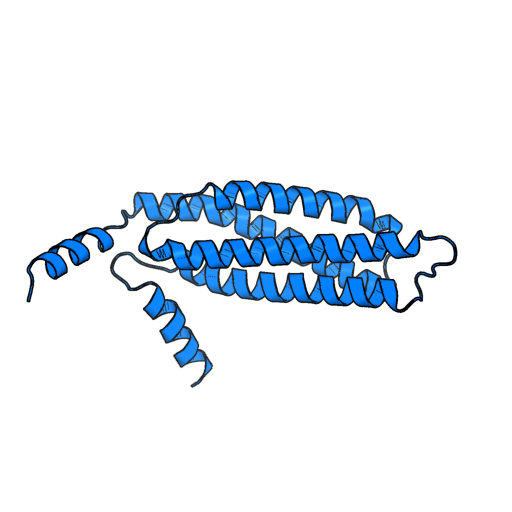 GLN A C 1
ATOM 1317 O O . GLN A 1 169 ? -13.094 -22.438 7.880 1.00 44.62 169 GLN A O 1
ATOM 1322 N N . MET A 1 170 ? -11.177 -21.467 8.498 1.00 43.34 170 MET A N 1
ATOM 1323 C CA . MET A 1 170 ? -10.452 -21.778 7.255 1.00 43.34 170 MET A CA 1
ATOM 1324 C C . MET A 1 170 ? -9.798 -23.170 7.267 1.00 43.34 170 MET A C 1
ATOM 1326 O O . MET A 1 170 ? -9.322 -23.631 6.232 1.00 43.34 170 MET A O 1
ATOM 1330 N N . GLY A 1 171 ? -9.741 -23.820 8.434 1.00 42.00 171 GLY A N 1
ATOM 1331 C CA . GLY A 1 171 ? -9.198 -25.169 8.625 1.00 42.00 171 GLY A CA 1
ATOM 1332 C C . GLY A 1 171 ? -10.248 -26.265 8.850 1.00 42.00 171 GLY A C 1
ATOM 1333 O O . GLY A 1 171 ? -9.855 -27.390 9.160 1.00 42.00 171 GLY A O 1
ATOM 1334 N N . ALA A 1 172 ? -11.542 -25.946 8.732 1.00 41.59 172 ALA A N 1
ATOM 1335 C CA . ALA A 1 172 ? -12.678 -26.866 8.855 1.00 41.59 172 ALA A CA 1
ATOM 1336 C C . ALA A 1 172 ? -13.440 -26.956 7.527 1.00 41.59 172 ALA A C 1
ATOM 1338 O O . ALA A 1 172 ? -13.911 -28.070 7.207 1.00 41.59 172 ALA A O 1
#

Secondary structure (DSSP, 8-state):
--THHHHHHHTSS---HHHHHHHHHHHHHHHHHHHHHHHHHHHHHHHHHHTSS-HHHHHHHHHHHHHHHHHHHHHHHHS---GGGHHHHHHHHHHHHHHHHHHHHHHHHHHHTTSTT--TTSHHHHHHHHHHHHHHHHHHHHHHHHHHHHHH--TTS-HHHHHHHHHHHH--